Protein AF-A0A932Z965-F1 (afdb_monomer)

Nearest PDB structures (foldseek):
  8ity-assembly1_I  TM=5.924E-01  e=1.493E-01  Homo sapiens
  7aea-assembly1_I  TM=4.690E-01  e=3.283E-01  Homo sapiens
  7fjj-assembly1_I  TM=4.695E-01  e=3.998E-01  Homo sapiens

Mean predicted aligned error: 17.26 Å

pLDDT: mean 77.29, std 19.25, range [37.38, 98.38]

Structure (mmCIF, N/CA/C/O backbone):
data_AF-A0A932Z965-F1
#
_entry.id   AF-A0A932Z965-F1
#
loop_
_atom_site.group_PDB
_atom_site.id
_atom_site.type_symbol
_atom_site.label_atom_id
_atom_site.label_alt_id
_atom_site.label_comp_id
_atom_site.label_asym_id
_atom_site.label_entity_id
_atom_site.label_seq_id
_atom_site.pdbx_PDB_ins_code
_atom_site.Cartn_x
_atom_site.Cartn_y
_atom_site.Cartn_z
_atom_site.occupancy
_atom_site.B_iso_or_equiv
_atom_site.auth_seq_id
_atom_site.auth_comp_id
_atom_site.auth_asym_id
_atom_site.auth_atom_id
_atom_site.pdbx_PDB_model_num
ATOM 1 N N . MET A 1 1 ? -7.942 -12.030 7.114 1.00 89.06 1 MET A N 1
ATOM 2 C CA . MET A 1 1 ? -7.991 -11.431 8.479 1.00 89.06 1 MET A CA 1
ATOM 3 C C . MET A 1 1 ? -8.667 -10.067 8.377 1.00 89.06 1 MET A C 1
ATOM 5 O O . MET A 1 1 ? -8.607 -9.496 7.296 1.00 89.06 1 MET A O 1
ATOM 9 N N . ILE A 1 2 ? -9.339 -9.571 9.425 1.00 96.31 2 ILE A N 1
ATOM 10 C CA . ILE A 1 2 ? -9.977 -8.240 9.419 1.00 96.31 2 ILE A CA 1
ATOM 11 C C . ILE A 1 2 ? -9.317 -7.354 10.479 1.00 96.31 2 ILE A C 1
ATOM 13 O O . ILE A 1 2 ? -9.280 -7.725 11.650 1.00 96.31 2 ILE A O 1
ATOM 17 N N . ASP A 1 3 ? -8.842 -6.186 10.051 1.00 96.62 3 ASP A N 1
ATOM 18 C CA . ASP A 1 3 ? -8.262 -5.135 10.881 1.00 96.62 3 ASP A CA 1
ATOM 19 C C . ASP A 1 3 ? -9.278 -3.995 11.060 1.00 96.62 3 ASP A C 1
ATOM 21 O O . ASP A 1 3 ? -9.661 -3.311 10.102 1.00 96.62 3 ASP A O 1
ATOM 25 N N . PHE A 1 4 ? -9.713 -3.764 12.299 1.00 97.88 4 PHE A N 1
ATOM 26 C CA . PHE A 1 4 ? -10.712 -2.738 12.600 1.00 97.88 4 PHE A CA 1
ATOM 27 C C . PHE A 1 4 ? -10.117 -1.330 12.607 1.00 97.88 4 PHE A C 1
ATOM 29 O O . PHE A 1 4 ? -9.046 -1.096 13.169 1.00 97.88 4 PHE A O 1
ATOM 36 N N . LYS A 1 5 ? -10.840 -0.371 12.017 1.00 96.75 5 LYS A N 1
ATOM 37 C CA . LYS A 1 5 ? -10.444 1.052 11.917 1.00 96.75 5 LYS A CA 1
ATOM 38 C C . LYS A 1 5 ? -9.043 1.306 11.339 1.00 96.75 5 LYS A C 1
ATOM 40 O O . LYS A 1 5 ? -8.443 2.360 11.576 1.00 96.75 5 LYS A O 1
ATOM 45 N N . ALA A 1 6 ? -8.520 0.359 10.568 1.00 97.12 6 ALA A N 1
ATOM 46 C CA . ALA A 1 6 ? -7.161 0.396 10.043 1.00 97.12 6 ALA A CA 1
ATOM 47 C C . ALA A 1 6 ? -7.027 1.209 8.746 1.00 97.12 6 ALA A C 1
ATOM 49 O O . ALA A 1 6 ? -5.914 1.559 8.352 1.00 97.12 6 ALA A O 1
ATOM 50 N N . CYS A 1 7 ? -8.134 1.544 8.071 1.00 97.81 7 CYS A N 1
ATOM 51 C CA . CYS A 1 7 ? -8.065 2.251 6.797 1.00 97.81 7 CYS A CA 1
ATOM 52 C C . CYS A 1 7 ? -7.455 3.661 6.963 1.00 97.81 7 CYS A C 1
ATOM 54 O O . CYS A 1 7 ? -8.012 4.488 7.696 1.00 97.81 7 CYS A O 1
ATOM 56 N N . PRO A 1 8 ? -6.378 4.007 6.230 1.00 97.06 8 PRO A N 1
ATOM 57 C CA . PRO A 1 8 ? -5.750 5.325 6.326 1.00 97.06 8 PRO A CA 1
ATOM 58 C C . PRO A 1 8 ? -6.608 6.444 5.719 1.00 97.06 8 PRO A C 1
ATOM 60 O O . PRO A 1 8 ? -6.414 7.604 6.071 1.00 97.06 8 PRO A O 1
ATOM 63 N N . ARG A 1 9 ? -7.563 6.112 4.834 1.00 97.62 9 ARG A N 1
ATOM 64 C CA . ARG A 1 9 ? -8.436 7.089 4.161 1.00 97.62 9 ARG A CA 1
ATOM 65 C C . ARG A 1 9 ? -9.664 7.464 4.983 1.00 97.62 9 ARG A C 1
ATOM 67 O O . ARG A 1 9 ? -9.930 8.647 5.150 1.00 97.62 9 ARG A O 1
ATOM 74 N N . CYS A 1 10 ? -10.417 6.478 5.472 1.00 98.00 10 CYS A N 1
ATOM 75 C CA . CYS A 1 10 ? -11.707 6.718 6.132 1.00 98.00 10 CYS A CA 1
ATOM 76 C C . CYS A 1 10 ? -11.788 6.225 7.583 1.00 98.00 10 CYS A C 1
ATOM 78 O O . CYS A 1 10 ? -12.843 6.368 8.192 1.00 98.00 10 CYS A O 1
ATOM 80 N N . LYS A 1 11 ? -10.714 5.642 8.141 1.00 98.06 11 LYS A N 1
ATOM 81 C CA . LYS A 1 11 ? -10.722 4.987 9.468 1.00 98.06 11 LYS A CA 1
ATOM 82 C C . LYS A 1 11 ? -11.739 3.845 9.590 1.00 98.06 11 LYS A C 1
ATOM 84 O O . LYS A 1 11 ? -12.189 3.535 10.689 1.00 98.06 11 LYS A O 1
ATOM 89 N N . GLY A 1 12 ? -12.084 3.235 8.460 1.00 97.94 12 GLY A N 1
ATOM 90 C CA . GLY A 1 12 ? -12.921 2.049 8.368 1.00 97.94 12 GLY A CA 1
ATOM 91 C C . GLY A 1 12 ? -12.165 0.734 8.500 1.00 97.94 12 GLY A C 1
ATOM 92 O O . GLY A 1 12 ? -10.937 0.713 8.635 1.00 97.94 12 GLY A O 1
ATOM 93 N N . ASP A 1 13 ? -12.917 -0.356 8.412 1.00 98.38 13 ASP A N 1
ATOM 94 C CA . ASP A 1 13 ? -12.396 -1.716 8.541 1.00 98.38 13 ASP A CA 1
ATOM 95 C C . ASP A 1 13 ? -11.758 -2.196 7.235 1.00 98.38 13 ASP A C 1
ATOM 97 O O . ASP A 1 13 ? -12.204 -1.856 6.130 1.00 98.38 13 ASP A O 1
ATOM 101 N N . VAL A 1 14 ? -10.680 -2.963 7.372 1.00 98.25 14 VAL A N 1
ATOM 102 C CA . VAL A 1 14 ? -9.868 -3.474 6.266 1.00 98.25 14 VAL A CA 1
ATOM 103 C C . VAL A 1 14 ? -9.810 -4.989 6.368 1.00 98.25 14 VAL A C 1
ATOM 105 O O . VAL A 1 14 ? -9.539 -5.519 7.440 1.00 98.25 14 VAL A O 1
ATOM 108 N N . TYR A 1 15 ? -10.050 -5.688 5.266 1.00 97.88 15 TYR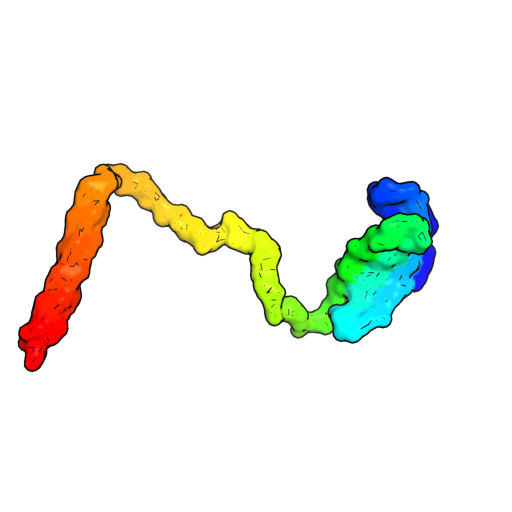 A N 1
ATOM 109 C CA . TYR A 1 15 ? -9.869 -7.133 5.184 1.00 97.88 15 TYR A CA 1
ATOM 110 C C . TYR A 1 15 ? -8.661 -7.468 4.315 1.00 97.88 15 TYR A C 1
ATOM 112 O O . TYR A 1 15 ? -8.302 -6.712 3.416 1.00 97.88 15 TYR A O 1
ATOM 120 N N . GLU A 1 16 ? -8.034 -8.598 4.612 1.00 97.25 16 GLU A N 1
ATOM 121 C CA . GLU A 1 16 ? -6.974 -9.204 3.810 1.00 97.25 16 GLU A CA 1
ATOM 122 C C . GLU A 1 16 ? -7.519 -10.408 3.046 1.00 97.25 16 GLU A C 1
ATOM 124 O O . GLU A 1 16 ? -8.178 -11.261 3.656 1.00 97.25 16 GLU A O 1
ATOM 129 N N . ASP A 1 17 ? -7.203 -10.471 1.755 1.00 95.56 17 ASP A N 1
ATOM 130 C CA . ASP A 1 17 ? -7.584 -11.539 0.830 1.00 95.56 17 ASP A CA 1
ATOM 131 C C . ASP A 1 17 ? -6.446 -11.827 -0.171 1.00 95.56 17 ASP A C 1
ATOM 133 O O . ASP A 1 17 ? -5.378 -11.212 -0.103 1.00 95.56 17 ASP A O 1
ATOM 137 N N . ARG A 1 18 ? -6.632 -12.801 -1.064 1.00 94.25 18 ARG A N 1
ATOM 138 C CA . ARG A 1 18 ? -5.663 -13.205 -2.089 1.00 94.25 18 ARG A CA 1
ATOM 139 C C . ARG A 1 18 ? -6.332 -13.400 -3.441 1.00 94.25 18 ARG A C 1
ATOM 141 O O . ARG A 1 18 ? -7.335 -14.098 -3.535 1.00 94.25 18 ARG A O 1
ATOM 148 N N . ASP A 1 19 ? -5.712 -12.867 -4.484 1.00 90.88 19 ASP A N 1
ATOM 149 C CA . ASP A 1 19 ? -6.071 -13.132 -5.875 1.00 90.88 19 ASP A CA 1
ATOM 150 C C . ASP A 1 19 ? -4.898 -13.771 -6.646 1.00 90.88 19 ASP A C 1
ATOM 152 O O . ASP A 1 19 ? -3.928 -14.257 -6.055 1.00 90.88 19 ASP A O 1
ATOM 156 N N . GLU A 1 20 ? -5.006 -13.820 -7.976 1.00 91.06 20 GLU A N 1
ATOM 157 C CA . GLU A 1 20 ? -3.966 -14.352 -8.863 1.00 91.06 20 GLU A CA 1
ATOM 158 C C . GLU A 1 20 ? -2.670 -13.518 -8.883 1.00 91.06 20 GLU A C 1
ATOM 160 O O . GLU A 1 20 ? -1.616 -14.044 -9.245 1.00 91.06 20 GLU A O 1
ATOM 165 N N . PHE A 1 21 ? -2.721 -12.249 -8.462 1.00 88.44 21 PHE A N 1
ATOM 166 C CA . PHE A 1 21 ? -1.575 -11.340 -8.380 1.00 88.44 21 PHE A CA 1
ATOM 167 C C . PHE A 1 21 ? -0.896 -11.380 -7.008 1.00 88.44 21 PHE A C 1
ATOM 169 O O . PHE A 1 21 ? 0.298 -11.088 -6.902 1.00 88.44 21 PHE A O 1
ATOM 176 N N . GLY A 1 22 ? -1.616 -11.791 -5.964 1.00 92.25 22 GLY A N 1
ATOM 177 C CA . GLY A 1 22 ? -1.053 -12.039 -4.645 1.00 92.25 22 GLY A CA 1
ATOM 178 C C . GLY A 1 22 ? -1.981 -11.639 -3.500 1.00 92.25 22 GLY A C 1
ATOM 179 O O . GLY A 1 22 ? -3.179 -11.435 -3.685 1.00 92.25 22 GLY A O 1
ATOM 180 N N . PRO A 1 23 ? -1.452 -11.588 -2.266 1.00 94.94 23 PRO A N 1
ATOM 181 C CA . PRO A 1 23 ? -2.205 -11.080 -1.132 1.00 94.94 23 PRO A CA 1
ATOM 182 C C . PRO A 1 23 ? -2.408 -9.571 -1.248 1.00 94.94 23 PRO A C 1
ATOM 184 O O . PRO A 1 23 ? -1.496 -8.836 -1.616 1.00 94.94 23 PRO A O 1
ATOM 187 N N . PHE A 1 24 ? -3.586 -9.099 -0.861 1.00 95.94 24 PHE A N 1
ATOM 188 C CA . PHE A 1 24 ? -3.912 -7.681 -0.809 1.00 95.94 24 PHE A CA 1
ATOM 189 C C . PHE A 1 24 ? -4.787 -7.373 0.405 1.00 95.94 24 PHE A C 1
ATOM 191 O O . PHE A 1 24 ? -5.439 -8.243 0.984 1.00 95.94 24 PHE A O 1
ATOM 198 N N . LYS A 1 25 ? -4.813 -6.099 0.794 1.00 97.38 25 LYS A N 1
ATOM 199 C CA . LYS A 1 25 ? -5.748 -5.557 1.781 1.00 97.38 25 LYS A CA 1
ATOM 200 C C . LYS A 1 25 ? -6.707 -4.584 1.120 1.00 97.38 25 LYS A C 1
ATOM 202 O O . LYS A 1 25 ? -6.271 -3.736 0.346 1.00 97.38 25 LYS A O 1
ATOM 207 N N . SER A 1 26 ? -7.991 -4.656 1.462 1.00 97.94 26 SER A N 1
ATOM 208 C CA . SER A 1 26 ? -9.020 -3.749 0.947 1.00 97.94 26 SER A CA 1
ATOM 209 C C . SER A 1 26 ? -9.959 -3.238 2.044 1.00 97.94 26 SER A C 1
ATOM 211 O O . SER A 1 26 ? -10.307 -3.953 2.982 1.00 97.94 26 SER A O 1
ATOM 213 N N . CYS A 1 27 ? -10.360 -1.968 1.961 1.00 98.38 27 CYS A N 1
ATOM 214 C CA . CYS A 1 27 ? -11.303 -1.359 2.898 1.00 98.38 27 CYS A CA 1
ATOM 215 C C . CYS A 1 27 ? -12.758 -1.613 2.490 1.00 98.38 27 CYS A C 1
ATOM 217 O O . CYS A 1 27 ? -13.174 -1.195 1.408 1.00 98.38 27 CYS A O 1
ATOM 219 N N . LEU A 1 28 ? -13.562 -2.162 3.409 1.00 97.25 28 LEU A N 1
ATOM 220 C CA . LEU A 1 28 ? -14.979 -2.465 3.161 1.00 97.25 28 LEU A CA 1
ATOM 221 C C . LEU A 1 28 ? -15.851 -1.218 2.944 1.00 97.25 28 LEU A C 1
ATOM 223 O O . LEU A 1 28 ? -16.921 -1.317 2.355 1.00 97.25 28 LEU A O 1
ATOM 227 N N . GLN A 1 29 ? -15.428 -0.047 3.433 1.00 97.88 29 GLN A N 1
ATOM 228 C CA . GLN A 1 29 ? -16.240 1.176 3.368 1.00 97.88 29 GLN A CA 1
ATOM 229 C C . GLN A 1 29 ? -15.892 2.098 2.199 1.00 97.88 29 GLN A C 1
ATOM 231 O O . GLN A 1 29 ? -16.787 2.736 1.656 1.00 97.88 29 GLN A O 1
ATOM 236 N N . CYS A 1 30 ? -14.611 2.228 1.835 1.00 97.75 30 CYS A N 1
ATOM 237 C CA . CYS A 1 30 ? -14.189 3.181 0.798 1.00 97.75 30 CYS A CA 1
ATOM 238 C C . CYS A 1 30 ? -13.428 2.558 -0.377 1.00 97.75 30 CYS A C 1
ATOM 240 O O . CYS A 1 30 ? -13.030 3.290 -1.281 1.00 97.75 30 CYS A O 1
ATOM 242 N N . GLY A 1 31 ? -13.191 1.242 -0.361 1.00 96.56 31 GLY A N 1
ATOM 243 C CA . GLY A 1 31 ? -12.502 0.541 -1.446 1.00 96.56 31 GLY A CA 1
ATOM 244 C C . GLY A 1 31 ? -11.008 0.851 -1.564 1.00 96.56 31 GLY A C 1
ATOM 245 O O . GLY A 1 31 ? -10.415 0.588 -2.602 1.00 96.56 31 GLY A O 1
ATOM 246 N N . TYR A 1 32 ? -10.377 1.433 -0.536 1.00 97.50 32 TYR A N 1
ATOM 247 C CA . TYR A 1 32 ? -8.917 1.575 -0.512 1.00 97.50 32 TYR A CA 1
ATOM 248 C C . TYR A 1 32 ? -8.255 0.197 -0.574 1.00 97.50 32 TYR A C 1
ATOM 250 O O . TYR A 1 32 ? -8.460 -0.582 0.354 1.00 97.50 32 TYR A O 1
ATOM 258 N N . CYS A 1 33 ? -7.459 -0.060 -1.612 1.00 95.81 33 CYS A N 1
ATOM 259 C CA . CYS A 1 33 ? -6.708 -1.300 -1.789 1.00 95.81 33 CYS A CA 1
ATOM 260 C C . CYS A 1 33 ? -5.198 -1.058 -1.681 1.00 95.81 33 CYS A C 1
ATOM 262 O O . CYS A 1 33 ? -4.697 -0.016 -2.111 1.00 95.81 33 CYS A O 1
ATOM 264 N N . LEU A 1 34 ? -4.495 -2.029 -1.106 1.00 94.19 34 LEU A N 1
ATOM 265 C CA . LEU A 1 34 ? -3.044 -2.065 -0.982 1.00 94.19 34 LEU A CA 1
ATOM 266 C C . LEU A 1 34 ? -2.562 -3.497 -1.221 1.00 94.19 34 LEU A C 1
ATOM 268 O O . LEU A 1 34 ? -2.934 -4.397 -0.468 1.00 94.19 34 LEU A O 1
ATOM 272 N N . ASP A 1 35 ? -1.712 -3.686 -2.223 1.00 94.69 35 ASP A N 1
ATOM 273 C CA . ASP A 1 35 ? -1.057 -4.970 -2.469 1.00 94.69 35 ASP A CA 1
ATOM 274 C C . ASP A 1 35 ? -0.056 -5.277 -1.351 1.00 94.69 35 ASP A C 1
ATOM 276 O O . ASP A 1 35 ? 0.702 -4.404 -0.908 1.00 94.69 35 ASP A O 1
ATOM 280 N N . LEU A 1 36 ? -0.055 -6.520 -0.876 1.00 91.88 36 LEU A N 1
ATOM 281 C CA . LEU A 1 36 ? 0.905 -7.001 0.107 1.00 91.88 36 LEU A CA 1
ATOM 282 C C . LEU A 1 36 ? 2.042 -7.745 -0.602 1.00 91.88 36 LEU A C 1
ATOM 284 O O . LEU A 1 36 ? 1.817 -8.437 -1.596 1.00 91.88 36 LEU A O 1
ATOM 288 N N . PRO A 1 37 ? 3.280 -7.645 -0.091 1.00 86.38 37 PRO A N 1
ATOM 289 C CA . PRO A 1 37 ? 4.371 -8.449 -0.613 1.00 86.38 37 PRO A CA 1
ATOM 290 C C . PRO A 1 37 ? 4.041 -9.937 -0.436 1.00 86.38 37 PRO 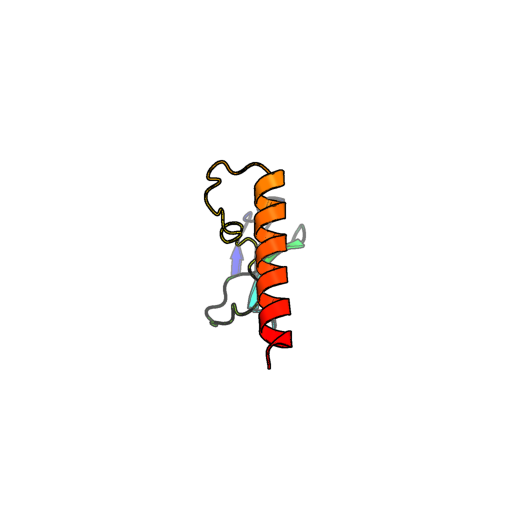A C 1
ATOM 292 O O . PRO A 1 37 ? 3.767 -10.397 0.671 1.00 86.38 37 PRO A O 1
ATOM 295 N N . SER A 1 38 ? 4.065 -10.684 -1.538 1.00 78.94 38 SER A N 1
ATOM 296 C CA . SER A 1 38 ? 4.026 -12.145 -1.509 1.00 78.94 38 SER A CA 1
ATOM 297 C C . SER A 1 38 ? 5.435 -12.679 -1.249 1.00 78.94 38 SER A C 1
ATOM 299 O O . SER A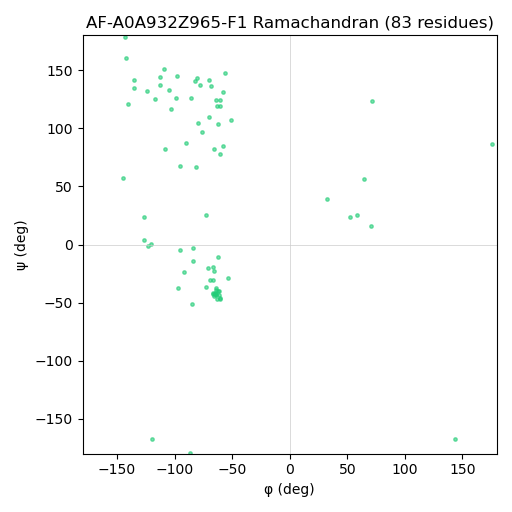 1 38 ? 6.399 -12.182 -1.831 1.00 78.94 38 SER A O 1
ATOM 301 N N . ASP A 1 39 ? 5.567 -13.732 -0.438 1.00 69.31 39 ASP A N 1
ATOM 302 C CA . ASP A 1 39 ? 6.844 -14.444 -0.244 1.00 69.31 39 ASP A CA 1
ATOM 303 C C . ASP A 1 39 ? 7.364 -15.091 -1.549 1.00 69.31 39 ASP A C 1
ATOM 305 O O . ASP A 1 39 ? 8.513 -15.539 -1.636 1.00 69.31 39 ASP A O 1
ATOM 309 N N . ALA A 1 40 ? 6.528 -15.127 -2.594 1.00 59.09 40 ALA A N 1
ATOM 310 C CA . ALA A 1 40 ? 6.922 -15.503 -3.938 1.00 59.09 40 ALA A CA 1
ATOM 311 C C . ALA A 1 40 ? 7.818 -14.416 -4.554 1.00 59.09 40 ALA A C 1
ATOM 313 O O . ALA A 1 40 ? 7.385 -13.318 -4.899 1.00 59.09 40 ALA A O 1
ATOM 314 N N . LYS A 1 41 ? 9.099 -14.754 -4.706 1.00 50.06 41 LYS A N 1
ATOM 315 C CA . LYS A 1 41 ? 10.120 -13.984 -5.422 1.00 50.06 41 LYS A CA 1
ATOM 316 C C . LYS A 1 41 ? 9.751 -13.789 -6.901 1.00 50.06 41 LYS A C 1
ATOM 318 O O . LYS A 1 41 ? 10.298 -14.461 -7.766 1.00 50.06 41 LYS A O 1
ATOM 323 N N . SER A 1 42 ? 8.855 -12.862 -7.204 1.00 55.28 42 SER A N 1
ATOM 324 C CA . SER A 1 42 ? 8.573 -12.439 -8.578 1.00 55.28 42 SER A CA 1
ATOM 325 C C . SER A 1 42 ? 8.257 -10.947 -8.625 1.00 55.28 42 SER A C 1
ATOM 327 O O . SER A 1 42 ? 7.209 -10.522 -9.094 1.00 55.28 42 SER A O 1
ATOM 329 N N . GLN A 1 43 ? 9.196 -10.136 -8.137 1.00 57.97 43 GLN A N 1
ATOM 330 C CA . GLN A 1 43 ? 9.346 -8.751 -8.583 1.00 57.97 43 GLN A CA 1
ATOM 331 C C . GLN A 1 43 ? 10.407 -8.706 -9.689 1.00 57.97 43 GLN A C 1
ATOM 333 O O . GLN A 1 43 ? 11.494 -8.166 -9.509 1.00 57.97 43 GLN A O 1
ATOM 338 N N . GLU A 1 44 ? 10.097 -9.293 -10.842 1.00 56.03 44 GLU A N 1
ATOM 339 C CA . GLU A 1 44 ? 10.778 -8.969 -12.097 1.00 56.03 44 GLU A CA 1
ATOM 340 C C . GLU A 1 44 ? 9.795 -8.175 -12.962 1.00 56.03 44 GLU A C 1
ATOM 342 O O . GLU A 1 44 ? 9.088 -8.736 -13.791 1.00 56.03 44 GLU A O 1
ATOM 347 N N . GLY A 1 45 ? 9.673 -6.862 -12.734 1.00 50.06 45 GLY A N 1
ATOM 348 C CA . GLY A 1 45 ? 8.739 -6.069 -13.537 1.00 50.06 45 GLY A CA 1
ATOM 349 C C . GLY A 1 45 ? 8.584 -4.607 -13.146 1.00 50.06 45 GLY A C 1
ATOM 350 O O . GLY A 1 45 ? 7.649 -4.253 -12.447 1.00 50.06 45 GLY A O 1
ATOM 351 N N . TRP A 1 46 ? 9.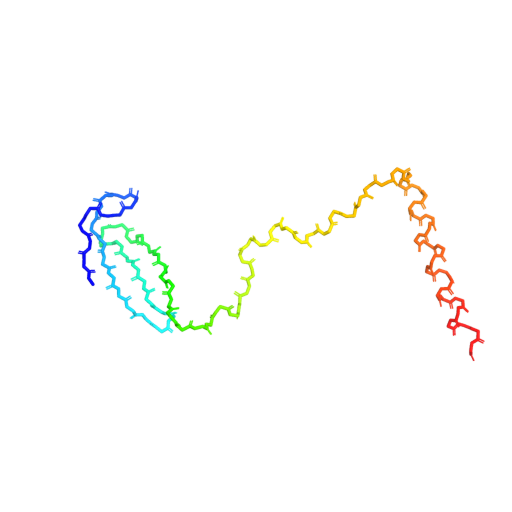468 -3.776 -13.703 1.00 37.38 46 TRP A N 1
ATOM 352 C CA . TRP A 1 46 ? 9.509 -2.305 -13.707 1.00 37.38 46 TRP A CA 1
ATOM 353 C C . TRP A 1 46 ? 9.858 -1.572 -12.394 1.00 37.38 46 TRP A C 1
ATOM 355 O O . TRP A 1 46 ? 9.166 -1.696 -11.385 1.00 37.38 46 TRP A O 1
ATOM 365 N N 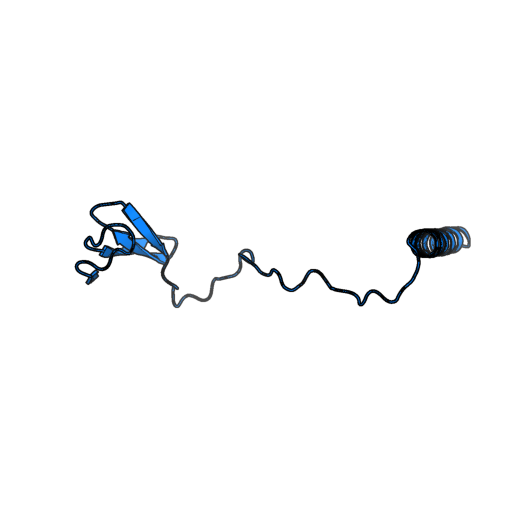. PRO A 1 47 ? 10.908 -0.717 -12.399 1.00 47.03 47 PRO A N 1
ATOM 366 C CA . PRO A 1 47 ? 11.269 0.075 -11.242 1.00 47.03 47 PRO A CA 1
ATOM 367 C C . PRO A 1 47 ? 10.282 1.234 -11.116 1.00 47.03 47 PRO A C 1
ATOM 369 O O . PRO A 1 47 ? 10.451 2.289 -11.732 1.00 47.03 47 PRO A O 1
ATOM 372 N N . SER A 1 48 ? 9.266 1.056 -10.279 1.00 59.56 48 SER A N 1
ATOM 373 C CA . SER A 1 48 ? 8.576 2.193 -9.686 1.00 59.56 48 SER A CA 1
ATOM 374 C C . SER A 1 48 ? 9.612 2.939 -8.834 1.00 59.56 48 SER A C 1
ATOM 376 O O . SER A 1 48 ? 10.058 2.451 -7.802 1.00 59.56 48 SER A O 1
ATOM 378 N N . VAL A 1 49 ? 10.086 4.070 -9.367 1.00 55.88 49 VAL A N 1
ATOM 379 C CA . VAL A 1 49 ? 11.026 5.048 -8.786 1.00 55.88 49 VAL A CA 1
ATOM 380 C C . VAL A 1 49 ? 12.471 4.605 -8.489 1.00 55.88 49 VAL A C 1
ATOM 382 O O . VAL A 1 49 ? 13.016 4.875 -7.423 1.00 55.88 49 VAL A O 1
ATOM 385 N N . ALA A 1 50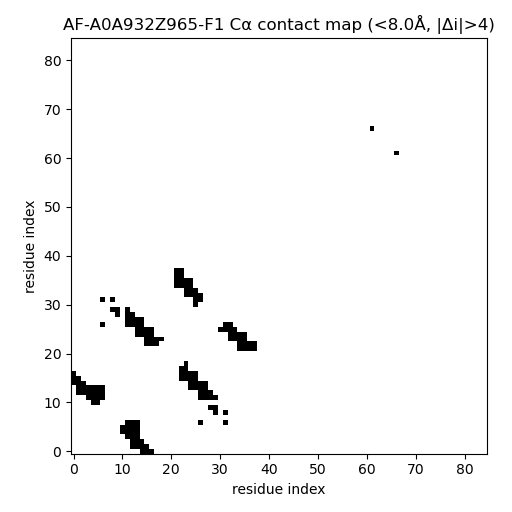 ? 13.199 4.105 -9.491 1.00 47.19 50 ALA A N 1
ATOM 386 C CA . ALA A 1 50 ? 14.662 4.264 -9.499 1.00 47.19 50 ALA A CA 1
ATOM 387 C C . ALA A 1 50 ? 15.058 5.660 -10.026 1.00 47.19 50 ALA A C 1
ATOM 389 O O . ALA A 1 50 ? 15.688 5.791 -11.075 1.00 47.19 50 ALA A O 1
ATOM 390 N N . LEU A 1 51 ? 14.730 6.721 -9.281 1.00 54.75 51 LEU A N 1
ATOM 391 C CA . LEU A 1 51 ? 15.162 8.100 -9.567 1.00 54.75 51 LEU A CA 1
ATOM 392 C C . LEU A 1 51 ? 16.663 8.344 -9.268 1.00 54.75 51 LEU A C 1
ATOM 394 O O . LEU A 1 51 ? 17.066 9.466 -8.982 1.00 54.75 51 LEU A O 1
ATOM 398 N N . ALA A 1 52 ? 17.503 7.305 -9.304 1.00 47.94 52 ALA A N 1
ATOM 399 C CA . ALA A 1 52 ? 18.900 7.370 -8.863 1.00 47.94 52 ALA A CA 1
ATOM 400 C C . ALA A 1 52 ? 19.927 6.890 -9.907 1.00 47.94 52 ALA A C 1
ATOM 402 O O . ALA A 1 52 ? 21.118 6.851 -9.612 1.00 47.94 52 ALA A O 1
ATOM 403 N N . LYS A 1 53 ? 19.510 6.528 -11.130 1.00 48.12 53 LYS A N 1
ATOM 404 C CA . LYS A 1 53 ? 20.430 6.055 -12.188 1.00 48.12 53 LYS A CA 1
ATOM 405 C C . LYS A 1 53 ? 20.321 6.807 -13.518 1.00 48.12 53 LYS A C 1
ATOM 407 O O . LYS A 1 53 ? 20.746 6.292 -14.547 1.00 48.12 53 LYS A O 1
ATOM 412 N N . VAL A 1 54 ? 19.835 8.049 -13.521 1.00 49.47 54 VAL A N 1
ATOM 413 C CA . VAL A 1 54 ? 20.289 8.986 -14.560 1.00 49.47 54 VAL A CA 1
ATOM 414 C C . VAL A 1 54 ? 21.645 9.475 -14.080 1.00 49.47 54 VAL A C 1
ATOM 416 O O . VAL A 1 54 ? 21.725 10.213 -13.103 1.00 49.47 54 VAL A O 1
ATOM 419 N N . GLY A 1 55 ? 22.711 8.975 -14.700 1.00 46.41 55 GLY A N 1
ATOM 420 C CA . GLY A 1 55 ? 24.077 9.339 -14.358 1.00 46.41 55 GLY A CA 1
ATOM 421 C C . GLY A 1 55 ? 24.250 10.855 -14.332 1.00 46.41 55 GLY A C 1
ATOM 422 O O . GLY A 1 55 ? 24.312 11.502 -15.376 1.00 46.41 55 GLY A O 1
ATOM 423 N N . LEU A 1 56 ? 24.376 11.408 -13.128 1.00 47.00 56 LEU A N 1
ATOM 424 C CA . LEU A 1 56 ? 25.079 12.659 -12.898 1.00 47.00 56 LEU A CA 1
ATOM 425 C C . LEU A 1 56 ? 26.550 12.395 -13.229 1.00 47.00 56 LEU A C 1
ATOM 427 O O . LEU A 1 56 ? 27.361 12.102 -12.355 1.00 47.00 56 LEU A O 1
ATOM 431 N N . LEU A 1 57 ? 26.893 12.461 -14.518 1.00 47.12 57 LEU A N 1
ATOM 432 C CA . LEU A 1 57 ? 28.268 12.751 -14.896 1.00 47.12 57 LEU A CA 1
ATOM 433 C C . LEU A 1 57 ? 28.626 14.104 -14.266 1.00 47.12 57 LEU A C 1
ATOM 435 O O . LEU A 1 57 ? 27.845 15.054 -14.399 1.00 47.12 57 LEU A O 1
ATOM 439 N N . PRO A 1 58 ? 29.772 14.221 -13.578 1.00 45.69 58 PRO A N 1
ATOM 440 C CA . PRO A 1 58 ? 30.165 15.482 -12.982 1.00 45.69 58 PRO A CA 1
ATOM 441 C C . PRO A 1 58 ? 30.369 16.510 -14.098 1.00 45.69 58 PRO A C 1
ATOM 443 O O . PRO A 1 58 ? 31.200 16.341 -14.991 1.00 45.69 58 PRO A O 1
ATOM 446 N N . MET A 1 59 ? 29.575 17.579 -14.035 1.00 47.00 59 MET A N 1
ATOM 447 C CA . MET A 1 59 ? 29.737 18.815 -14.795 1.00 47.00 59 MET A CA 1
ATOM 448 C C . MET A 1 59 ? 31.108 19.434 -14.496 1.00 47.00 59 MET A C 1
ATOM 450 O O . MET A 1 59 ? 31.228 20.328 -13.664 1.00 47.00 59 MET A O 1
ATOM 454 N N . GLN A 1 60 ? 32.150 19.000 -15.197 1.00 55.19 60 GLN A N 1
ATOM 455 C CA . GLN A 1 60 ? 33.394 19.757 -15.289 1.00 55.19 60 GLN A CA 1
ATOM 456 C C . GLN A 1 60 ? 33.283 20.685 -16.504 1.00 55.19 60 GLN A C 1
ATOM 458 O O . GLN A 1 60 ? 33.524 20.289 -17.637 1.00 55.19 60 GLN A O 1
ATOM 463 N N . SER A 1 61 ? 32.718 21.872 -16.258 1.00 50.88 61 SER A N 1
ATOM 464 C CA . SER A 1 61 ? 33.029 23.176 -16.881 1.00 50.88 61 SER A CA 1
ATOM 465 C C . SER A 1 61 ? 33.489 23.253 -18.355 1.00 50.88 61 SER A C 1
ATOM 467 O O . SER A 1 61 ? 34.286 24.118 -18.706 1.00 50.88 61 SER A O 1
ATOM 469 N N . PHE A 1 62 ? 32.928 22.460 -19.269 1.00 59.09 62 PHE A N 1
ATOM 470 C CA . PHE A 1 62 ? 33.069 22.693 -20.711 1.00 59.09 62 PHE A CA 1
ATOM 471 C C . PHE A 1 62 ? 31.832 23.406 -21.265 1.00 59.09 62 PHE A C 1
ATOM 473 O O . PHE A 1 62 ? 30.701 22.954 -21.080 1.00 59.09 62 PHE A O 1
ATOM 480 N N . SER A 1 63 ? 32.028 24.541 -21.949 1.00 65.62 63 SER A N 1
AT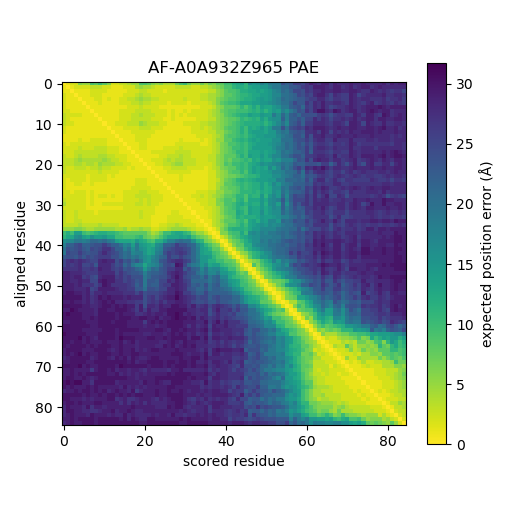OM 481 C CA . SER A 1 63 ? 30.922 25.299 -22.549 1.00 65.62 63 SER A CA 1
ATOM 482 C C . SER A 1 63 ? 30.110 24.418 -23.512 1.00 65.62 63 SER A C 1
ATOM 484 O O . SER A 1 63 ? 30.660 23.552 -24.197 1.00 65.62 63 SER A O 1
ATOM 486 N N . ARG A 1 64 ? 28.793 24.657 -23.624 1.00 60.19 64 ARG A N 1
ATOM 487 C CA . ARG A 1 64 ? 27.899 23.893 -24.527 1.00 60.19 64 ARG A CA 1
ATOM 488 C C . ARG A 1 64 ? 28.406 23.866 -25.978 1.00 60.19 64 ARG A C 1
ATOM 490 O O . ARG A 1 64 ? 28.144 22.913 -26.707 1.00 60.19 64 ARG A O 1
ATOM 497 N N . ARG A 1 65 ? 29.145 24.903 -26.396 1.00 68.31 65 ARG A N 1
ATOM 498 C CA . ARG A 1 65 ? 29.795 24.995 -27.711 1.00 68.31 65 ARG A CA 1
ATOM 499 C C . ARG A 1 65 ? 30.913 23.959 -27.864 1.00 68.31 65 ARG A C 1
ATOM 501 O O . ARG A 1 65 ? 30.967 23.282 -28.885 1.00 68.31 65 ARG A O 1
ATOM 508 N N . MET A 1 66 ? 31.728 23.781 -26.828 1.00 62.53 66 MET A N 1
ATOM 509 C CA . MET A 1 66 ? 32.848 22.841 -26.818 1.00 62.53 66 MET A CA 1
ATOM 510 C C . MET A 1 66 ? 32.377 21.380 -26.734 1.00 62.53 66 MET A C 1
ATOM 512 O O . MET A 1 66 ? 32.904 20.528 -27.441 1.00 62.53 66 MET A O 1
ATOM 516 N N . GLN A 1 67 ? 31.307 21.097 -25.978 1.00 68.88 67 GLN A N 1
ATOM 517 C CA . GLN A 1 67 ? 30.682 19.763 -25.952 1.00 68.88 67 GLN A CA 1
ATOM 518 C C . GLN A 1 67 ? 30.112 19.352 -27.318 1.00 68.88 67 GLN A C 1
ATOM 520 O O . GLN A 1 67 ? 30.250 18.202 -27.732 1.00 68.88 67 GLN A O 1
ATOM 525 N N . ARG A 1 68 ? 29.488 20.293 -28.042 1.00 69.25 68 ARG A N 1
ATOM 526 C CA . ARG A 1 68 ? 29.001 20.043 -29.406 1.00 69.25 68 ARG A CA 1
ATOM 527 C C . ARG A 1 68 ? 30.150 19.757 -30.369 1.00 69.25 68 ARG A C 1
ATOM 529 O O . ARG A 1 68 ? 30.041 18.817 -31.146 1.00 69.25 68 ARG A O 1
ATOM 536 N N . GLN A 1 69 ? 31.242 20.518 -30.291 1.00 74.00 69 GLN A N 1
ATOM 537 C CA . GLN A 1 69 ? 32.417 20.300 -31.140 1.00 74.00 69 GLN A CA 1
ATOM 538 C C . GLN A 1 69 ? 33.067 18.935 -30.885 1.00 74.00 69 GLN A C 1
ATOM 540 O O . GLN A 1 69 ? 33.267 18.193 -31.839 1.00 74.00 69 GLN A O 1
ATOM 545 N N . ALA A 1 70 ? 33.285 18.556 -29.623 1.00 73.25 70 ALA A N 1
ATOM 546 C CA . ALA A 1 70 ? 33.862 17.254 -29.279 1.00 73.25 70 ALA A CA 1
ATOM 547 C C . ALA A 1 70 ? 32.990 16.078 -29.759 1.00 73.25 70 ALA A C 1
ATOM 549 O O . ALA A 1 70 ? 33.504 15.088 -30.276 1.00 73.25 70 ALA A O 1
ATOM 550 N N . ARG A 1 71 ? 31.658 16.196 -29.640 1.00 80.69 71 ARG A N 1
ATOM 551 C CA . ARG A 1 71 ? 30.723 15.170 -30.127 1.00 80.69 71 ARG A CA 1
ATOM 552 C C . ARG A 1 71 ? 30.741 15.044 -31.650 1.00 80.69 71 ARG A C 1
ATOM 554 O O . ARG A 1 71 ? 30.710 13.930 -32.157 1.00 80.69 71 ARG A O 1
ATOM 561 N N . VAL A 1 72 ? 30.787 16.165 -32.370 1.00 82.31 72 VAL A N 1
ATOM 562 C CA . VAL A 1 72 ? 30.891 16.161 -33.838 1.00 82.31 72 VAL A CA 1
ATOM 563 C C . VAL A 1 72 ? 32.225 15.556 -34.280 1.00 82.31 72 VAL A C 1
ATOM 565 O O . VAL A 1 72 ? 32.238 14.730 -35.185 1.00 82.31 72 VAL A O 1
ATOM 568 N N . GLU A 1 73 ? 33.332 15.89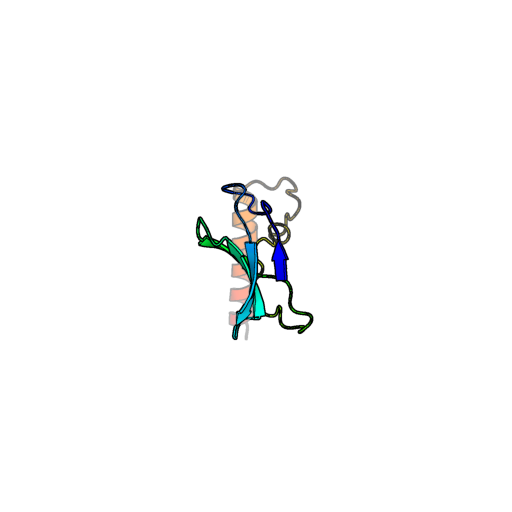7 -33.618 1.00 85.94 73 GLU A N 1
ATOM 569 C CA . GLU A 1 73 ? 34.657 15.364 -33.953 1.00 85.94 73 GLU A CA 1
ATOM 570 C C . GLU A 1 73 ?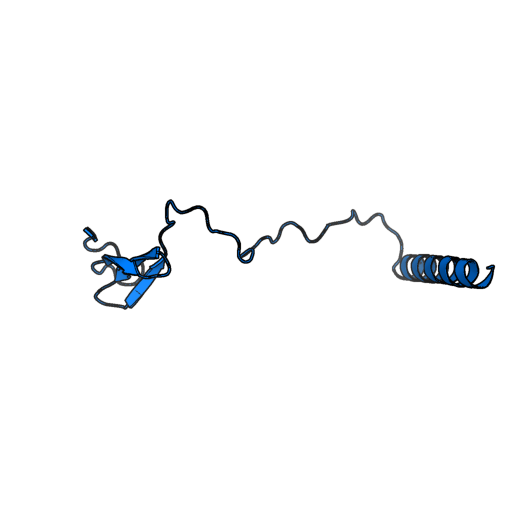 34.753 13.847 -33.733 1.00 85.94 73 GLU A C 1
ATOM 572 O O . GLU A 1 73 ? 35.327 13.142 -34.562 1.00 85.94 73 GLU A O 1
ATOM 577 N N . ALA A 1 74 ? 34.151 13.329 -32.657 1.00 81.81 74 ALA A N 1
ATOM 578 C CA . ALA A 1 74 ? 34.081 11.891 -32.408 1.00 81.81 74 ALA A CA 1
ATOM 579 C C . ALA A 1 74 ? 33.329 11.154 -33.530 1.00 81.81 74 ALA A C 1
ATOM 581 O O . ALA A 1 74 ? 33.844 10.184 -34.077 1.00 81.81 74 ALA A O 1
ATOM 582 N N . ILE A 1 75 ? 32.165 11.673 -33.942 1.00 86.31 75 ILE A N 1
ATOM 583 C CA . ILE A 1 75 ? 31.376 11.096 -35.043 1.00 86.31 75 ILE A CA 1
ATOM 584 C C . ILE A 1 75 ? 32.174 11.114 -36.353 1.00 86.31 75 ILE A C 1
ATOM 586 O O . ILE A 1 75 ? 32.185 10.127 -37.082 1.00 86.31 75 ILE A O 1
ATOM 590 N N . LEU A 1 76 ? 32.867 12.215 -36.654 1.00 80.69 76 LEU A N 1
ATOM 591 C CA . LEU A 1 76 ? 33.674 12.325 -37.872 1.00 80.69 76 LEU A CA 1
ATOM 592 C C . LEU A 1 76 ? 34.839 11.326 -37.895 1.00 80.69 76 LEU A C 1
ATOM 594 O O . LEU A 1 76 ? 35.136 10.768 -38.950 1.00 80.69 76 LEU A O 1
ATOM 598 N N . LYS A 1 77 ? 35.484 11.068 -36.750 1.00 84.31 77 LYS A N 1
ATOM 599 C CA . LYS A 1 77 ? 36.544 10.050 -36.644 1.00 84.31 77 LYS A CA 1
ATOM 600 C C . LYS A 1 77 ? 36.009 8.647 -36.915 1.00 84.31 77 LYS A C 1
ATOM 602 O O . LYS A 1 77 ? 36.648 7.899 -37.648 1.00 84.31 77 LYS A O 1
ATOM 607 N N . ASP A 1 78 ? 34.836 8.320 -36.381 1.00 84.75 78 ASP A N 1
ATOM 608 C CA . ASP A 1 78 ? 34.209 7.016 -36.600 1.00 84.75 78 ASP A CA 1
ATOM 609 C C . ASP A 1 78 ? 33.812 6.813 -38.067 1.00 84.75 78 ASP A C 1
ATOM 611 O O . ASP A 1 78 ? 34.105 5.765 -38.641 1.00 84.75 78 ASP A O 1
ATOM 615 N N . VAL A 1 79 ? 33.219 7.831 -38.699 1.00 81.62 79 VAL A N 1
ATOM 616 C CA . VAL A 1 79 ? 32.859 7.795 -40.127 1.00 81.62 79 VAL A CA 1
ATOM 617 C C . VAL A 1 79 ? 34.101 7.607 -41.000 1.00 81.62 79 VAL A C 1
ATOM 619 O O . VAL A 1 79 ? 34.109 6.750 -41.879 1.00 81.62 79 VAL A O 1
ATOM 622 N N . ASN A 1 80 ? 35.177 8.349 -40.728 1.00 80.81 80 ASN A N 1
ATOM 623 C CA . ASN A 1 80 ? 36.421 8.213 -41.487 1.00 80.81 80 ASN A CA 1
ATOM 624 C C . ASN A 1 80 ? 37.103 6.857 -41.277 1.00 80.81 80 ASN A C 1
ATOM 626 O O . ASN A 1 80 ? 37.742 6.365 -42.200 1.00 80.81 80 ASN A O 1
ATOM 630 N N . ARG A 1 81 ? 36.959 6.237 -40.098 1.00 75.44 81 ARG A N 1
ATOM 631 C CA . ARG A 1 81 ? 37.482 4.888 -39.850 1.00 75.44 81 ARG A CA 1
ATOM 632 C C . ARG A 1 81 ? 36.777 3.845 -40.715 1.00 75.44 81 ARG A C 1
ATOM 634 O O . ARG A 1 81 ? 37.444 2.986 -41.262 1.00 75.44 81 ARG A O 1
ATOM 641 N N . VAL A 1 82 ? 35.454 3.943 -40.855 1.00 75.44 82 VAL A N 1
ATOM 642 C CA . VAL A 1 82 ? 34.656 3.012 -41.677 1.00 75.44 82 VAL A CA 1
ATOM 643 C C . VAL A 1 82 ? 34.937 3.178 -43.173 1.00 75.44 82 VAL A C 1
ATOM 645 O O . VAL A 1 82 ? 34.843 2.215 -43.918 1.00 75.44 82 VAL A O 1
ATOM 648 N N . HIS A 1 83 ? 35.286 4.385 -43.618 1.00 69.44 83 HIS A N 1
ATOM 649 C CA . HIS A 1 83 ? 35.610 4.659 -45.022 1.00 69.44 83 HIS A CA 1
ATOM 650 C C . HIS A 1 83 ? 37.062 4.341 -45.421 1.00 69.44 83 HIS A C 1
ATOM 652 O O . HIS A 1 83 ? 37.412 4.539 -46.584 1.00 69.44 83 HIS A O 1
ATOM 658 N N . ALA A 1 84 ? 37.912 3.911 -44.484 1.00 63.81 84 ALA A N 1
ATOM 659 C CA . ALA A 1 84 ? 39.315 3.585 -44.746 1.00 63.81 84 ALA A CA 1
ATOM 660 C C . ALA A 1 84 ? 39.570 2.085 -45.021 1.00 63.81 84 ALA A C 1
ATOM 662 O O . ALA A 1 84 ? 40.707 1.740 -45.346 1.00 63.81 84 ALA A O 1
ATOM 663 N N . ASP A 1 85 ? 38.538 1.238 -44.906 1.00 52.69 85 ASP A N 1
ATOM 664 C CA . ASP A 1 85 ? 38.502 -0.188 -45.286 1.00 52.69 85 ASP A CA 1
ATOM 665 C C . ASP A 1 85 ? 37.749 -0.379 -46.619 1.00 52.69 85 ASP A C 1
ATOM 667 O O . ASP A 1 85 ? 38.159 -1.258 -47.413 1.00 52.69 85 ASP A O 1
#

Secondary structure (DSSP, 8-state):
-EETT--TTTS--EEEEE-SS-EEEEETTT--EEEPPPSS----S--TT-TT-S---------HHHHHHHHHHHHHHHHHHHTT-

Sequence (85 aa):
MIDFKACPRCKGDVYEDRDEFGPFKSCLQCGYCLDLPSDAKSQEGWPSVALAKVGLLPMQSFSRRMQRQARVEAILKDVNRVHAD

Solvent-accessible surface area (backbone atoms only — not comparable to full-atom values): 5515 Å² total; per-residue (Å²): 95,76,43,79,52,61,30,90,87,79,51,33,40,25,38,48,52,72,60,98,91,36,38,31,35,37,22,80,78,79,65,56,70,46,83,45,91,52,94,67,94,70,90,82,77,78,77,86,78,69,87,78,72,77,79,81,68,82,84,73,89,66,54,74,69,56,54,52,50,55,55,51,52,53,52,52,52,55,54,54,57,67,72,73,114

Radius of gyration: 26.86 Å; Cα contacts (8 Å, |Δi|>4): 79; chains: 1; bounding box: 56×41×58 Å

Foldseek 3Di:
DKDALPDPPPSGIKDWDADPVGIKIAGPPPGDIDDDDDPPPPPPDDDPDPVPPPDPPPPPDDPPVRVVVVVVVVVVVVVVVVVVD